Protein AF-A0A257VJD1-F1 (afdb_monomer_lite)

Sequence (86 aa):
MRRLAVLACVCARLHAADGNAEFFETKVRPVLAERCFSCHTQTKLGGLEMVSQASLAKVIVPGKPNESLLLTRVRSGEMPPARNLD

Structure (mmCIF, N/CA/C/O backbone):
data_AF-A0A257VJD1-F1
#
_entry.id   AF-A0A257VJD1-F1
#
loop_
_atom_site.group_PDB
_atom_site.id
_atom_site.type_symbol
_atom_site.label_atom_id
_atom_site.label_alt_id
_atom_site.label_comp_id
_atom_site.label_asym_id
_atom_site.label_entity_id
_atom_site.label_seq_id
_atom_site.pdbx_PDB_ins_code
_atom_site.Cartn_x
_atom_site.Cartn_y
_atom_site.Cartn_z
_atom_site.occupancy
_atom_site.B_iso_or_equiv
_atom_site.auth_seq_id
_atom_site.auth_comp_id
_atom_site.auth_asym_id
_atom_site.auth_atom_id
_atom_site.pdbx_PDB_model_num
ATOM 1 N N . MET A 1 1 ? 47.401 9.003 -34.657 1.00 43.69 1 MET A N 1
ATOM 2 C CA . MET A 1 1 ? 46.070 9.653 -34.682 1.00 43.69 1 MET A CA 1
ATOM 3 C C . MET A 1 1 ? 45.040 8.665 -34.123 1.00 43.69 1 MET A C 1
ATOM 5 O O . MET A 1 1 ? 44.372 7.991 -34.878 1.00 43.69 1 MET A O 1
ATOM 9 N N . ARG A 1 2 ? 45.093 8.232 -32.858 1.00 50.75 2 ARG A N 1
ATOM 10 C CA . ARG A 1 2 ? 44.594 8.872 -31.624 1.00 50.75 2 ARG A CA 1
ATOM 11 C C . ARG A 1 2 ? 43.268 9.643 -31.775 1.00 50.75 2 ARG A C 1
ATOM 13 O O . ARG A 1 2 ? 43.283 10.772 -32.238 1.00 50.75 2 ARG A O 1
ATOM 20 N N . ARG A 1 3 ? 42.228 9.029 -31.184 1.00 54.44 3 ARG A N 1
ATOM 21 C CA . ARG A 1 3 ? 41.003 9.604 -30.592 1.00 54.44 3 ARG A CA 1
ATOM 22 C C . ARG A 1 3 ? 39.907 10.025 -31.569 1.00 54.44 3 ARG A C 1
ATOM 24 O O . ARG A 1 3 ? 39.961 11.143 -32.038 1.00 54.44 3 ARG A O 1
ATOM 31 N N . LEU A 1 4 ? 38.892 9.172 -31.759 1.00 51.94 4 LEU A N 1
ATOM 32 C CA . LEU A 1 4 ? 37.494 9.549 -32.059 1.00 51.94 4 LEU A CA 1
ATOM 33 C C . LEU A 1 4 ? 36.621 8.279 -32.135 1.00 51.94 4 LEU A C 1
ATOM 35 O O . LEU A 1 4 ? 36.277 7.825 -33.214 1.00 51.94 4 LEU A O 1
ATOM 39 N N . ALA A 1 5 ? 36.310 7.649 -30.998 1.00 55.16 5 ALA A N 1
ATOM 40 C CA . ALA A 1 5 ? 35.285 6.589 -30.955 1.00 55.16 5 ALA A CA 1
ATOM 41 C C . ALA A 1 5 ? 34.729 6.337 -29.541 1.00 55.16 5 ALA A C 1
ATOM 43 O O . ALA A 1 5 ? 34.370 5.216 -29.201 1.00 55.16 5 ALA A O 1
ATOM 44 N N . VAL A 1 6 ? 34.676 7.358 -28.679 1.00 56.06 6 VAL A N 1
ATOM 45 C CA . VAL A 1 6 ? 34.074 7.223 -27.339 1.00 56.06 6 VAL A CA 1
ATOM 46 C C . VAL A 1 6 ? 33.032 8.319 -27.154 1.00 56.06 6 VAL A C 1
ATOM 48 O O . VAL A 1 6 ? 33.203 9.215 -26.339 1.00 56.06 6 VAL A O 1
ATOM 51 N N . LEU A 1 7 ? 31.979 8.313 -27.975 1.00 58.38 7 LEU A N 1
ATOM 52 C CA . LEU A 1 7 ? 30.858 9.244 -27.796 1.00 58.38 7 LEU A CA 1
ATOM 53 C C . LEU A 1 7 ? 29.510 8.681 -28.277 1.00 58.38 7 LEU A C 1
ATOM 55 O O . LEU A 1 7 ? 28.673 9.417 -28.778 1.00 58.38 7 LEU A O 1
ATOM 59 N N . ALA A 1 8 ? 29.284 7.370 -28.135 1.00 55.84 8 ALA A N 1
ATOM 60 C CA . ALA A 1 8 ? 28.037 6.736 -28.587 1.00 55.84 8 ALA A CA 1
ATOM 61 C C . ALA A 1 8 ? 27.381 5.786 -27.564 1.00 55.84 8 ALA A C 1
ATOM 63 O O . ALA A 1 8 ? 26.543 4.979 -27.944 1.00 55.84 8 ALA A O 1
ATOM 64 N N . CYS A 1 9 ? 27.724 5.859 -26.270 1.00 56.16 9 CYS A N 1
ATOM 65 C CA . CYS A 1 9 ? 27.174 4.933 -25.261 1.00 56.16 9 CYS A CA 1
ATOM 66 C C . CYS A 1 9 ? 26.456 5.610 -24.073 1.00 56.16 9 CYS A C 1
ATOM 68 O O . CYS A 1 9 ? 26.215 4.968 -23.057 1.00 56.16 9 CYS A O 1
ATOM 70 N N . VAL A 1 10 ? 26.100 6.901 -24.160 1.00 57.50 10 VAL A N 1
ATOM 71 C CA . VAL A 1 10 ? 25.479 7.614 -23.014 1.00 57.50 10 VAL A CA 1
ATOM 72 C C . VAL A 1 10 ? 23.968 7.858 -23.170 1.00 57.50 10 VAL A C 1
ATOM 74 O O . VAL A 1 10 ? 23.290 8.064 -22.171 1.00 57.50 10 VAL A O 1
ATOM 77 N N . CYS A 1 11 ? 23.376 7.752 -24.365 1.00 56.97 11 CYS A N 1
ATOM 78 C CA . CYS A 1 11 ? 21.956 8.114 -24.560 1.00 56.97 11 CYS A CA 1
ATOM 79 C C . CYS A 1 11 ? 20.938 6.957 -24.514 1.00 56.97 11 CYS A C 1
ATOM 81 O O . CYS A 1 11 ? 19.738 7.212 -24.516 1.00 56.97 11 CYS A O 1
ATOM 83 N N . ALA A 1 12 ? 21.356 5.692 -24.432 1.00 54.06 12 ALA A N 1
ATOM 84 C CA . ALA A 1 12 ? 20.414 4.566 -24.528 1.00 54.06 12 ALA A CA 1
ATOM 85 C C . ALA A 1 12 ? 19.711 4.188 -23.205 1.00 54.06 12 ALA A C 1
ATOM 87 O O . ALA A 1 12 ? 18.942 3.233 -23.178 1.00 54.06 12 ALA A O 1
ATOM 88 N N . ARG A 1 13 ? 19.958 4.903 -22.097 1.00 56.06 13 ARG A N 1
ATOM 89 C CA . ARG A 1 13 ? 19.378 4.560 -20.782 1.00 56.06 13 ARG A CA 1
ATOM 90 C C . ARG A 1 13 ? 18.187 5.412 -20.338 1.00 56.06 13 ARG A C 1
ATOM 92 O O . ARG A 1 13 ? 17.657 5.140 -19.268 1.00 56.06 13 ARG A O 1
ATOM 99 N N . LEU A 1 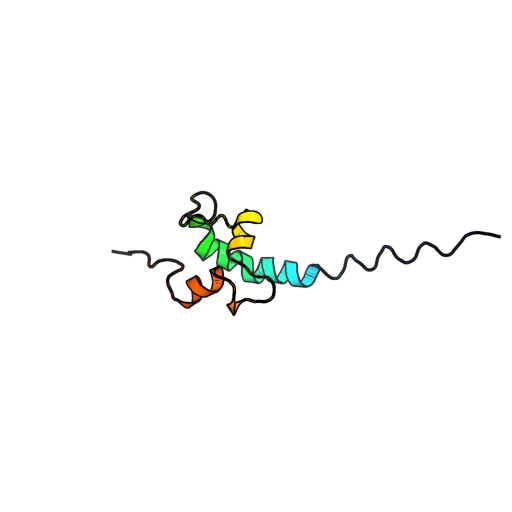14 ? 17.741 6.394 -21.125 1.00 53.50 14 LEU A N 1
ATOM 100 C CA . LEU A 1 14 ? 16.623 7.257 -20.712 1.00 53.50 14 LEU A CA 1
ATOM 101 C C . LEU A 1 14 ? 15.218 6.720 -21.046 1.00 53.50 14 LEU A C 1
ATOM 103 O O . LEU A 1 14 ? 14.271 7.174 -20.432 1.00 53.50 14 LEU A O 1
ATOM 107 N N . HIS A 1 15 ? 15.059 5.748 -21.950 1.00 52.06 15 HIS A N 1
ATOM 108 C CA . HIS A 1 15 ? 13.734 5.411 -22.514 1.00 52.06 15 HIS A CA 1
ATOM 109 C C . HIS A 1 15 ? 12.999 4.222 -21.863 1.00 52.06 15 HIS A C 1
ATOM 111 O O . HIS A 1 15 ? 11.929 3.836 -22.323 1.00 52.06 15 HIS A O 1
ATOM 117 N N . ALA A 1 16 ? 13.554 3.584 -20.827 1.00 50.72 16 ALA A N 1
ATOM 118 C CA . ALA A 1 16 ? 12.972 2.355 -20.266 1.00 50.72 16 ALA A CA 1
ATOM 119 C C . ALA A 1 16 ? 12.086 2.574 -19.022 1.00 50.72 16 ALA A C 1
ATOM 121 O O . ALA A 1 16 ? 11.462 1.626 -18.550 1.00 50.72 16 ALA A O 1
ATOM 122 N N . ALA A 1 17 ? 12.034 3.792 -18.471 1.00 54.38 17 ALA A N 1
ATOM 123 C CA . ALA A 1 17 ? 11.280 4.083 -17.246 1.00 54.38 17 ALA A CA 1
ATOM 124 C C . ALA A 1 17 ? 9.857 4.617 -17.505 1.00 54.38 17 ALA A C 1
ATOM 126 O O . ALA A 1 17 ? 9.005 4.523 -16.620 1.00 54.38 17 ALA A O 1
ATOM 127 N N . ASP A 1 18 ? 9.588 5.133 -18.707 1.00 60.03 18 ASP A N 1
ATOM 128 C CA . ASP A 1 18 ? 8.416 5.980 -18.959 1.00 60.03 18 ASP A CA 1
ATOM 129 C C . ASP A 1 18 ? 7.089 5.211 -18.895 1.00 60.03 18 ASP A C 1
ATOM 131 O O . ASP A 1 18 ? 6.160 5.643 -18.215 1.00 60.03 18 ASP A O 1
ATOM 135 N N . GLY A 1 19 ? 7.011 4.016 -19.493 1.00 70.19 19 GLY A N 1
ATOM 136 C CA . GLY A 1 19 ? 5.763 3.238 -19.518 1.00 70.19 19 GLY A CA 1
ATOM 137 C C . GLY A 1 19 ? 5.303 2.747 -18.138 1.00 70.19 19 GLY A C 1
ATOM 138 O O . GLY A 1 19 ? 4.109 2.726 -17.841 1.00 70.19 19 GLY A O 1
ATOM 139 N N . ASN A 1 20 ? 6.243 2.395 -17.255 1.00 82.06 20 ASN A N 1
ATOM 140 C CA . ASN A 1 20 ? 5.914 1.935 -15.902 1.00 82.06 20 ASN A CA 1
ATOM 141 C C . ASN A 1 20 ? 5.529 3.099 -14.983 1.00 82.06 20 ASN A C 1
ATOM 143 O O . ASN A 1 20 ? 4.651 2.940 -14.133 1.00 82.06 20 ASN A O 1
ATOM 147 N N . ALA A 1 21 ? 6.169 4.259 -15.154 1.00 89.38 21 ALA A N 1
ATOM 148 C CA . ALA A 1 21 ? 5.825 5.466 -14.417 1.00 89.38 21 ALA A CA 1
ATOM 149 C C . ALA A 1 21 ? 4.438 5.979 -14.826 1.00 89.38 21 ALA A C 1
ATOM 151 O O . ALA A 1 21 ? 3.597 6.194 -13.958 1.00 89.38 21 ALA A O 1
ATOM 152 N N . GLU A 1 22 ? 4.149 6.081 -16.125 1.00 93.06 22 GLU A N 1
ATOM 153 C CA . GLU A 1 22 ? 2.834 6.505 -16.617 1.00 93.06 22 GLU A CA 1
ATOM 154 C C . GLU A 1 22 ? 1.718 5.566 -16.141 1.00 93.06 22 GLU A C 1
ATOM 156 O O . GLU A 1 22 ? 0.684 6.020 -15.643 1.00 93.06 22 GLU A O 1
ATOM 161 N N . PHE A 1 23 ? 1.931 4.248 -16.222 1.00 94.19 23 PHE A N 1
ATOM 162 C CA . PHE A 1 23 ? 0.973 3.278 -15.698 1.00 94.19 23 PHE A CA 1
ATOM 163 C C . PHE A 1 23 ? 0.755 3.456 -14.191 1.00 94.19 23 PHE A C 1
ATOM 165 O O . PHE A 1 23 ? -0.384 3.446 -13.719 1.00 94.19 23 PHE A O 1
ATOM 172 N N . PHE A 1 24 ? 1.827 3.653 -13.420 1.00 94.00 24 PHE A N 1
ATOM 173 C CA . PHE A 1 24 ? 1.707 3.890 -11.987 1.00 94.00 24 PHE A CA 1
ATOM 174 C C . PHE A 1 24 ? 0.900 5.159 -11.691 1.00 94.00 24 PHE A C 1
ATOM 176 O O . PHE A 1 24 ? -0.049 5.106 -10.910 1.00 94.00 24 PHE A O 1
ATOM 183 N N . GLU A 1 25 ? 1.228 6.276 -12.335 1.00 95.81 25 GLU A N 1
ATOM 184 C CA . GLU A 1 25 ? 0.563 7.565 -12.120 1.00 95.81 25 GLU A CA 1
ATOM 185 C C . GLU A 1 25 ? -0.913 7.539 -12.528 1.00 95.81 25 GLU A C 1
ATOM 187 O O . GLU A 1 25 ? -1.760 8.083 -11.823 1.00 95.81 25 GLU A O 1
ATOM 192 N N . THR A 1 26 ? -1.243 6.875 -13.637 1.00 96.44 26 THR A N 1
ATOM 193 C CA . THR A 1 26 ? -2.601 6.900 -14.203 1.00 96.44 26 THR A CA 1
ATOM 194 C C . THR A 1 26 ? -3.503 5.774 -13.703 1.00 96.44 26 THR A C 1
ATOM 196 O O . THR A 1 26 ? -4.726 5.925 -13.735 1.00 96.44 26 THR A O 1
ATOM 199 N N . LYS A 1 27 ? -2.944 4.641 -13.254 1.00 96.62 27 LYS A N 1
ATOM 200 C CA . LYS A 1 27 ? -3.719 3.450 -12.849 1.00 96.62 27 LYS A CA 1
ATOM 201 C C . LYS A 1 27 ? -3.549 3.068 -11.385 1.00 96.62 27 LYS A C 1
ATOM 203 O O . LYS A 1 27 ? -4.511 2.612 -10.777 1.00 96.62 27 LYS A O 1
ATOM 208 N N . VAL A 1 28 ? -2.359 3.237 -10.808 1.00 95.38 28 VAL A N 1
ATOM 209 C CA . VAL A 1 28 ? -2.060 2.749 -9.449 1.00 95.38 28 VAL A CA 1
ATOM 210 C C . VAL A 1 28 ? -2.255 3.843 -8.402 1.00 95.38 28 VAL A C 1
ATOM 212 O O . VAL A 1 28 ? -2.996 3.649 -7.437 1.00 95.38 28 VAL A O 1
ATOM 215 N N . ARG A 1 29 ? -1.628 5.010 -8.587 1.00 95.81 29 ARG A N 1
ATOM 216 C CA . ARG A 1 29 ? -1.677 6.124 -7.632 1.00 95.81 29 ARG A CA 1
ATOM 217 C C . ARG A 1 29 ? -3.106 6.582 -7.304 1.00 95.81 29 ARG A C 1
ATOM 219 O O . ARG A 1 29 ? -3.349 6.789 -6.116 1.00 95.81 29 ARG A O 1
ATOM 226 N N . PRO A 1 30 ? -4.059 6.692 -8.254 1.00 97.56 30 PRO A N 1
ATOM 227 C CA . PRO A 1 30 ? -5.421 7.122 -7.934 1.00 97.56 30 PRO A CA 1
ATOM 228 C C . PRO A 1 30 ? -6.125 6.180 -6.948 1.00 97.56 30 PRO A C 1
ATOM 230 O O . PRO A 1 30 ? -6.741 6.641 -5.991 1.00 97.56 30 PRO A O 1
ATOM 233 N N . VAL A 1 31 ? -5.950 4.863 -7.109 1.00 96.75 31 VAL A N 1
ATOM 234 C CA . VAL A 1 31 ? -6.527 3.857 -6.201 1.00 96.75 31 VAL A CA 1
ATOM 235 C C . VAL A 1 31 ? -5.936 3.986 -4.797 1.00 96.75 31 VAL A C 1
ATOM 237 O O . VAL A 1 31 ? -6.669 3.976 -3.808 1.00 96.75 31 VAL A O 1
ATOM 240 N N . LEU A 1 32 ? -4.612 4.144 -4.698 1.00 96.00 32 LEU A N 1
ATOM 241 C CA . LEU A 1 32 ? -3.938 4.319 -3.409 1.00 96.00 32 LEU A CA 1
ATOM 242 C C . LEU A 1 32 ? -4.354 5.627 -2.721 1.00 96.00 32 LEU A C 1
ATOM 244 O O . LEU A 1 32 ? -4.565 5.638 -1.507 1.00 96.00 32 LEU A O 1
ATOM 248 N N . ALA A 1 33 ? -4.524 6.705 -3.489 1.00 95.81 33 ALA A N 1
ATOM 249 C CA . ALA A 1 33 ? -4.999 7.985 -2.981 1.00 95.81 33 ALA A CA 1
ATOM 250 C C . ALA A 1 33 ? -6.414 7.892 -2.410 1.00 95.81 33 ALA A C 1
ATOM 252 O O . ALA A 1 33 ? -6.660 8.375 -1.307 1.00 95.81 33 ALA A O 1
ATOM 253 N N . GLU A 1 34 ? -7.318 7.221 -3.119 1.00 95.38 34 GLU A N 1
ATOM 254 C CA . GLU A 1 34 ? -8.715 7.095 -2.713 1.00 95.38 34 GLU A CA 1
ATOM 255 C C . GLU A 1 34 ? -8.904 6.144 -1.521 1.00 95.38 34 GLU A C 1
ATOM 257 O O . GLU A 1 34 ? -9.764 6.374 -0.669 1.00 95.38 34 GLU A O 1
ATOM 262 N N . ARG A 1 35 ? -8.128 5.054 -1.455 1.00 94.88 35 ARG A N 1
ATOM 263 C CA . ARG A 1 35 ? -8.415 3.936 -0.537 1.00 94.88 35 ARG A CA 1
ATOM 264 C C . ARG A 1 35 ? -7.393 3.725 0.571 1.00 94.88 35 ARG A C 1
ATOM 266 O O . ARG A 1 35 ? -7.713 3.036 1.535 1.00 94.88 35 ARG A O 1
ATOM 273 N N . CYS A 1 36 ? -6.188 4.283 0.463 1.00 95.25 36 CYS A N 1
ATOM 274 C CA . CYS A 1 36 ? -5.096 3.955 1.382 1.00 95.25 36 CYS A CA 1
ATOM 275 C C . CYS A 1 36 ? -4.458 5.178 2.052 1.00 95.25 36 CYS A C 1
ATOM 277 O O . CYS A 1 36 ? -4.107 5.121 3.235 1.00 95.25 36 CYS A O 1
ATOM 279 N N . PHE A 1 37 ? -4.288 6.285 1.323 1.00 95.25 37 PHE A N 1
ATOM 280 C CA . PHE A 1 37 ? -3.480 7.406 1.804 1.00 95.25 37 PHE A CA 1
ATOM 281 C C . PHE A 1 37 ? -4.062 8.110 3.030 1.00 95.25 37 PHE A C 1
ATOM 283 O O . PHE A 1 37 ? -3.283 8.563 3.867 1.00 95.25 37 PHE A O 1
ATOM 290 N N . SER A 1 38 ? -5.387 8.139 3.199 1.00 93.62 38 SER A N 1
ATOM 291 C CA . SER A 1 38 ? -6.032 8.757 4.367 1.00 93.62 38 SER A CA 1
ATOM 292 C C . SER A 1 38 ? -5.546 8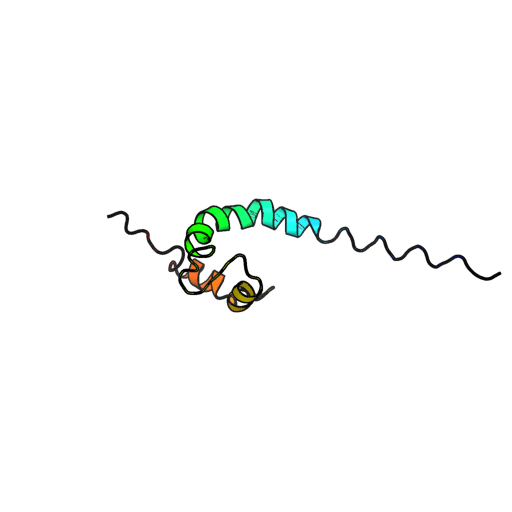.190 5.706 1.00 93.62 38 SER A C 1
ATOM 294 O O . SER A 1 38 ? -5.492 8.921 6.688 1.00 93.62 38 SER A O 1
ATOM 296 N N . CYS A 1 39 ? -5.171 6.905 5.752 1.00 94.81 39 CYS A N 1
ATOM 297 C CA . CYS A 1 39 ? -4.753 6.225 6.983 1.00 94.81 39 CYS A CA 1
ATOM 298 C C . CYS A 1 39 ? -3.259 5.870 6.999 1.00 94.81 39 CYS A C 1
ATOM 300 O O . CYS A 1 39 ? -2.646 5.864 8.065 1.00 94.81 39 CYS A O 1
ATOM 302 N N . HIS A 1 40 ? -2.653 5.599 5.840 1.00 95.62 40 HIS A N 1
ATOM 303 C CA . HIS A 1 40 ? -1.268 5.122 5.737 1.00 95.62 40 HIS A CA 1
ATOM 304 C C . HIS A 1 40 ? -0.276 6.189 5.255 1.00 95.62 40 HIS A C 1
ATOM 306 O O . HIS A 1 40 ? 0.796 5.849 4.766 1.00 95.62 40 HIS A O 1
ATOM 312 N N . THR A 1 41 ? -0.604 7.479 5.361 1.00 93.12 41 THR A N 1
ATOM 313 C CA . THR A 1 41 ? 0.371 8.567 5.163 1.00 93.12 41 THR A CA 1
ATOM 314 C C . THR A 1 41 ? 0.716 9.217 6.497 1.00 93.12 41 THR A C 1
ATOM 316 O O . THR A 1 41 ? 1.580 8.717 7.205 1.00 93.12 41 THR A O 1
ATOM 319 N N . GLN A 1 42 ? 0.020 10.283 6.883 1.00 89.50 42 GLN A N 1
ATOM 320 C CA . GLN A 1 42 ? 0.320 11.042 8.098 1.00 89.50 42 GLN A CA 1
ATOM 321 C C . GLN A 1 42 ? -0.014 10.252 9.372 1.00 89.50 42 GLN A C 1
ATOM 323 O O . GLN A 1 42 ? 0.794 10.212 10.294 1.00 89.50 42 GLN A O 1
ATOM 328 N N . THR A 1 43 ? -1.164 9.571 9.409 1.00 90.00 43 THR A N 1
ATOM 329 C CA . THR A 1 43 ? -1.622 8.804 10.584 1.00 90.00 43 THR A CA 1
ATOM 330 C C . THR A 1 43 ? -0.841 7.506 10.801 1.00 90.00 43 THR A C 1
ATOM 332 O O . THR A 1 43 ? -0.749 7.032 11.929 1.00 90.00 43 THR A O 1
ATOM 335 N N . LYS A 1 44 ? -0.271 6.928 9.733 1.00 92.31 44 LYS A N 1
ATOM 336 C CA . LYS A 1 44 ? 0.502 5.671 9.752 1.00 92.31 44 LYS A CA 1
ATOM 337 C C . LYS A 1 44 ? -0.206 4.524 10.487 1.00 92.31 44 LYS A C 1
ATOM 339 O O . LYS A 1 44 ? 0.424 3.756 11.218 1.00 92.31 44 LYS A O 1
ATOM 344 N N . LEU A 1 45 ? -1.525 4.403 10.310 1.00 92.44 45 LEU A N 1
ATOM 345 C CA . LEU A 1 45 ? -2.326 3.367 10.964 1.00 92.44 45 LEU A CA 1
ATOM 346 C C . LEU A 1 45 ? -1.754 1.977 10.636 1.00 92.44 45 LEU A C 1
ATOM 348 O O . LEU A 1 45 ? -1.336 1.720 9.506 1.00 92.44 45 LEU A O 1
ATOM 352 N N . GLY A 1 46 ? -1.680 1.085 11.625 1.00 90.44 46 GLY A N 1
ATOM 353 C CA . GLY A 1 46 ? -1.069 -0.238 11.442 1.00 90.44 46 GLY A CA 1
ATOM 354 C C . GLY A 1 46 ? 0.445 -0.211 11.174 1.00 90.44 46 GLY A C 1
ATOM 355 O O . GLY A 1 46 ? 0.996 -1.214 10.730 1.00 90.44 46 GLY A O 1
ATOM 356 N N . GLY A 1 47 ? 1.123 0.919 11.416 1.00 92.75 47 GLY A N 1
ATOM 357 C CA . GLY A 1 47 ? 2.578 1.059 11.289 1.00 92.75 47 GLY A CA 1
ATOM 358 C C . GLY A 1 47 ? 3.098 1.193 9.853 1.00 92.75 47 GLY A C 1
ATOM 359 O O . GLY A 1 47 ? 4.313 1.160 9.642 1.00 92.75 47 GLY A O 1
ATOM 360 N N . LEU A 1 48 ? 2.207 1.343 8.866 1.00 95.75 48 LEU A N 1
ATOM 361 C CA . LEU A 1 48 ? 2.562 1.518 7.456 1.00 95.75 48 LEU A CA 1
ATOM 362 C C . LEU A 1 48 ? 2.539 2.999 7.058 1.00 95.75 48 LEU A C 1
ATOM 364 O O . LEU A 1 48 ? 1.546 3.691 7.273 1.00 95.75 48 LEU A O 1
ATOM 368 N N . GLU A 1 49 ? 3.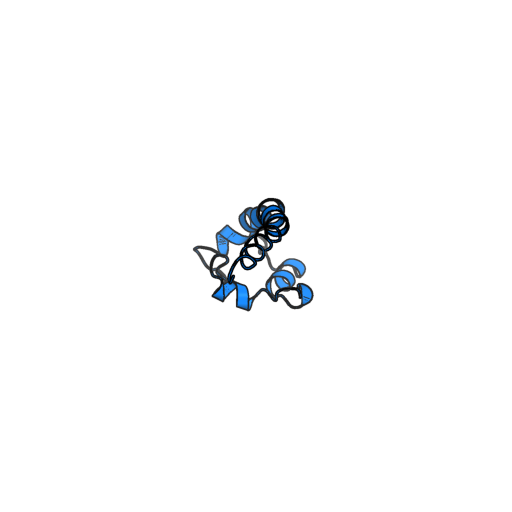611 3.444 6.404 1.00 95.75 49 GLU A N 1
ATOM 369 C CA . GLU A 1 49 ? 3.760 4.772 5.810 1.00 95.75 49 GLU A CA 1
ATOM 370 C C . GLU A 1 49 ? 4.039 4.644 4.306 1.00 95.75 49 GLU A C 1
ATOM 372 O O . GLU A 1 49 ? 5.159 4.363 3.883 1.00 95.75 49 GLU A O 1
ATOM 377 N N . MET A 1 50 ? 3.026 4.874 3.475 1.00 93.62 50 MET A N 1
ATOM 378 C CA . MET A 1 50 ? 3.084 4.673 2.023 1.00 93.62 50 MET A CA 1
ATOM 379 C C . MET A 1 50 ? 4.025 5.627 1.279 1.00 93.62 50 MET A C 1
ATOM 381 O O . MET A 1 50 ? 4.352 5.366 0.127 1.00 93.62 50 MET A O 1
ATOM 385 N N . VAL A 1 51 ? 4.483 6.706 1.917 1.00 91.38 51 VAL A N 1
ATOM 386 C CA . VAL A 1 51 ? 5.473 7.636 1.343 1.00 91.38 51 VAL A CA 1
ATOM 387 C C . VAL A 1 51 ? 6.912 7.308 1.756 1.00 91.38 51 VAL A C 1
ATOM 389 O O . VAL A 1 51 ? 7.849 7.960 1.304 1.00 91.38 51 VAL A O 1
ATOM 392 N N . SER A 1 52 ? 7.111 6.285 2.592 1.00 94.19 52 SER A N 1
ATOM 393 C CA . SER A 1 52 ? 8.430 5.846 3.044 1.00 94.19 52 SER A CA 1
ATOM 394 C C . SER A 1 52 ? 8.855 4.579 2.314 1.00 94.19 52 SER A C 1
ATOM 396 O O . SER A 1 52 ? 8.254 3.516 2.481 1.00 94.19 52 SER A O 1
ATOM 398 N N . GLN A 1 53 ? 9.955 4.656 1.564 1.00 93.56 53 GLN A N 1
ATOM 399 C CA . GLN A 1 53 ? 10.536 3.490 0.893 1.00 93.56 53 GLN A CA 1
ATOM 400 C C . GLN A 1 53 ? 10.867 2.364 1.887 1.00 93.56 53 GLN A C 1
ATOM 402 O O . GLN A 1 53 ? 10.600 1.196 1.612 1.00 93.56 53 GLN A O 1
ATOM 407 N N . ALA A 1 54 ? 11.392 2.711 3.067 1.00 95.31 54 ALA A N 1
ATOM 408 C CA . ALA A 1 54 ? 11.719 1.744 4.114 1.00 95.31 54 ALA A CA 1
ATOM 409 C C . ALA A 1 54 ? 10.472 1.065 4.702 1.00 95.31 54 ALA A C 1
ATOM 411 O O . ALA A 1 54 ? 10.541 -0.086 5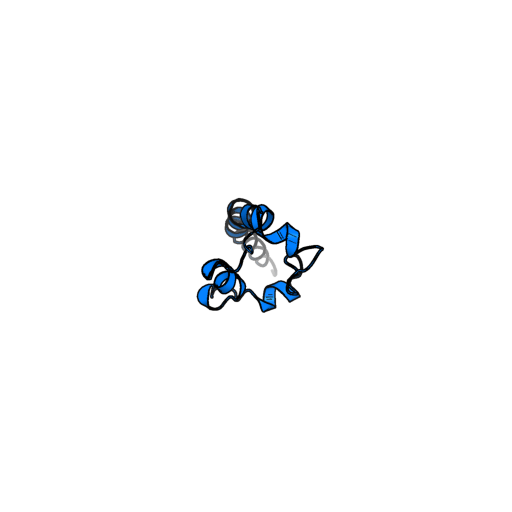.128 1.00 95.31 54 ALA A O 1
ATOM 412 N N . SER A 1 55 ? 9.333 1.761 4.737 1.00 95.69 55 SER A N 1
ATOM 413 C CA . SER A 1 55 ? 8.062 1.175 5.168 1.00 95.69 55 SER A CA 1
ATOM 414 C C . SER A 1 55 ? 7.469 0.276 4.076 1.00 95.69 55 SER A C 1
ATOM 416 O O . SER A 1 55 ? 7.108 -0.866 4.352 1.00 95.69 55 SER A O 1
ATOM 418 N N . LEU A 1 56 ? 7.470 0.730 2.816 1.00 95.62 56 LEU A N 1
ATOM 419 C CA . LEU A 1 56 ? 6.989 -0.045 1.666 1.00 95.62 56 LEU A CA 1
ATOM 420 C C . LEU A 1 56 ? 7.765 -1.354 1.462 1.00 95.62 56 LEU A C 1
ATOM 422 O O . LEU A 1 56 ? 7.156 -2.384 1.179 1.00 95.62 56 LEU A O 1
ATOM 426 N N . ALA A 1 57 ? 9.084 -1.345 1.674 1.00 96.25 57 ALA A N 1
ATOM 427 C CA . ALA A 1 57 ? 9.930 -2.535 1.557 1.00 9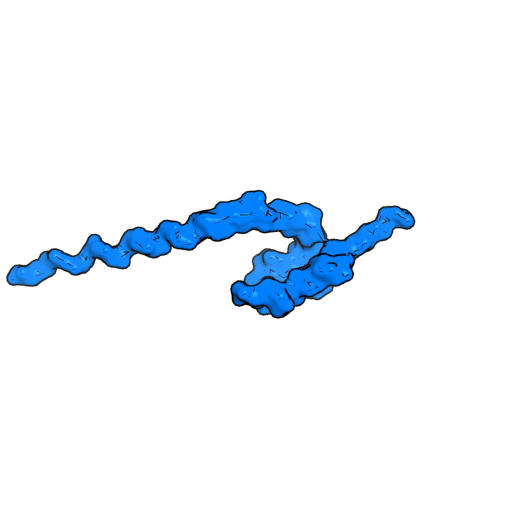6.25 57 ALA A CA 1
ATOM 428 C C . ALA A 1 57 ? 9.556 -3.662 2.540 1.00 96.25 57 ALA A C 1
ATOM 430 O O . ALA A 1 57 ? 9.925 -4.811 2.322 1.00 96.25 57 ALA A O 1
ATOM 431 N N . LYS A 1 58 ? 8.811 -3.356 3.613 1.00 95.88 58 LYS A N 1
ATOM 432 C CA . LYS A 1 58 ? 8.320 -4.358 4.573 1.00 95.88 58 LYS A CA 1
ATOM 433 C C . LYS A 1 58 ? 7.037 -5.051 4.114 1.00 95.88 58 LYS A C 1
ATOM 435 O O . LYS A 1 58 ? 6.682 -6.081 4.677 1.00 95.88 58 LYS A O 1
ATOM 440 N N . VAL A 1 59 ? 6.314 -4.479 3.147 1.00 96.88 59 VAL A N 1
ATOM 441 C CA . VAL A 1 59 ? 4.970 -4.947 2.755 1.00 96.88 59 VAL A CA 1
ATOM 442 C C . VAL A 1 59 ? 4.821 -5.252 1.262 1.00 96.88 59 VAL A C 1
ATOM 444 O O . VAL A 1 59 ? 3.842 -5.891 0.874 1.00 96.88 59 VAL A O 1
ATOM 447 N N . ILE A 1 60 ? 5.780 -4.832 0.432 1.00 97.25 60 ILE A N 1
ATOM 448 C CA . ILE A 1 60 ? 5.844 -5.100 -1.009 1.00 97.25 60 ILE A CA 1
ATOM 449 C C . ILE A 1 60 ? 7.104 -5.909 -1.314 1.00 97.25 60 ILE A C 1
ATOM 451 O O . ILE A 1 60 ? 8.211 -5.495 -0.978 1.00 97.25 60 ILE A O 1
ATOM 455 N N . VAL A 1 61 ? 6.933 -7.016 -2.035 1.00 97.44 61 VAL A N 1
ATOM 456 C CA . VAL A 1 61 ? 8.020 -7.805 -2.619 1.00 97.44 61 VAL A CA 1
ATOM 457 C C . VAL A 1 61 ? 8.009 -7.578 -4.137 1.00 97.44 61 VAL A C 1
ATOM 459 O O . VAL A 1 61 ? 7.105 -8.073 -4.821 1.00 97.44 61 VAL A O 1
ATOM 462 N N . PRO A 1 62 ? 8.970 -6.816 -4.696 1.00 94.44 62 PRO A N 1
ATOM 463 C CA . PRO A 1 62 ? 9.000 -6.509 -6.124 1.00 94.44 62 PRO A CA 1
ATOM 464 C C . PRO A 1 62 ? 8.970 -7.772 -6.993 1.00 94.44 62 PRO A C 1
ATOM 466 O O . PRO A 1 62 ? 9.690 -8.735 -6.738 1.00 94.44 62 PRO A O 1
ATOM 469 N N . GLY A 1 63 ? 8.107 -7.781 -8.011 1.00 95.06 63 GLY A N 1
ATOM 470 C CA . GLY A 1 63 ? 7.932 -8.921 -8.921 1.00 95.06 63 GLY A CA 1
ATOM 471 C C . GLY A 1 63 ? 7.194 -10.131 -8.331 1.00 95.06 63 GLY A C 1
ATOM 472 O O . GLY A 1 63 ? 6.871 -11.053 -9.073 1.00 95.06 63 GLY A O 1
ATOM 473 N N . LYS A 1 64 ? 6.877 -10.132 -7.029 1.00 97.69 64 LYS A N 1
ATOM 474 C CA . LYS A 1 64 ? 6.229 -11.250 -6.324 1.00 97.69 64 LYS A CA 1
ATOM 475 C C . LYS A 1 64 ? 4.960 -10.771 -5.604 1.00 97.69 64 LYS A C 1
ATOM 477 O O . LYS A 1 64 ? 4.909 -10.728 -4.372 1.00 97.69 64 LYS A O 1
ATOM 482 N N . PRO A 1 65 ? 3.898 -10.405 -6.348 1.00 95.88 65 PRO A N 1
ATOM 483 C CA . PRO A 1 65 ? 2.687 -9.830 -5.760 1.00 95.88 65 PRO A CA 1
ATOM 484 C C . PRO A 1 65 ? 2.016 -10.760 -4.740 1.00 95.88 65 PRO A C 1
ATOM 486 O O . PRO A 1 65 ? 1.504 -10.287 -3.732 1.00 95.88 65 PRO A O 1
ATOM 489 N N . ASN A 1 66 ? 2.064 -12.079 -4.955 1.00 96.31 66 ASN A N 1
ATOM 490 C CA . ASN A 1 66 ? 1.480 -13.064 -4.038 1.00 96.31 66 ASN A CA 1
ATOM 491 C C . ASN A 1 66 ? 2.260 -13.214 -2.717 1.00 96.31 66 ASN A C 1
ATOM 493 O O . ASN A 1 66 ? 1.698 -13.707 -1.748 1.00 96.31 66 ASN A O 1
ATOM 497 N N . GLU A 1 67 ? 3.524 -12.781 -2.668 1.00 98.00 67 GLU A N 1
ATOM 498 C CA . GLU A 1 67 ? 4.343 -12.754 -1.445 1.00 98.00 67 GLU A CA 1
ATOM 499 C C . GLU A 1 67 ? 4.257 -11.391 -0.728 1.00 98.00 67 GLU A C 1
ATOM 501 O O . GLU A 1 67 ? 4.825 -11.206 0.346 1.00 98.00 67 GLU A O 1
ATOM 506 N N . SER A 1 68 ? 3.554 -10.412 -1.310 1.00 98.19 68 SER A N 1
ATOM 507 C CA . SER A 1 68 ? 3.444 -9.059 -0.760 1.00 98.19 68 SER A CA 1
ATOM 508 C C . SER A 1 68 ? 2.297 -8.959 0.243 1.00 98.19 68 SER A C 1
ATOM 510 O O . SER A 1 68 ? 1.128 -9.093 -0.127 1.00 98.19 68 SER A O 1
ATOM 512 N N . LEU A 1 69 ? 2.615 -8.623 1.498 1.00 97.38 69 LEU A N 1
ATOM 513 C CA . LEU A 1 69 ? 1.624 -8.428 2.563 1.00 97.38 69 LEU A CA 1
ATOM 514 C C . LEU A 1 69 ? 0.543 -7.408 2.178 1.00 97.38 69 LEU A C 1
ATOM 516 O O . LEU A 1 69 ? -0.624 -7.610 2.513 1.00 97.38 69 LEU A O 1
ATOM 520 N N . LEU A 1 70 ? 0.911 -6.348 1.446 1.00 96.56 70 LEU A N 1
ATOM 521 C CA . LEU A 1 70 ? -0.039 -5.348 0.954 1.00 96.56 70 LEU A CA 1
ATOM 522 C C . LEU A 1 70 ? -1.194 -6.009 0.192 1.00 96.56 70 LEU A C 1
ATOM 524 O O . LEU A 1 70 ? -2.359 -5.721 0.461 1.00 96.56 70 LEU A O 1
ATOM 528 N N . LEU A 1 71 ? -0.883 -6.932 -0.721 1.00 97.19 71 LEU A N 1
ATOM 529 C CA . LEU A 1 71 ? -1.898 -7.587 -1.537 1.00 97.19 71 LEU A CA 1
ATOM 530 C C . LEU A 1 71 ? -2.662 -8.657 -0.754 1.00 97.19 71 LEU A C 1
ATOM 532 O O . LEU A 1 71 ? -3.861 -8.815 -0.976 1.00 97.19 71 LEU A O 1
ATOM 536 N N . THR A 1 72 ? -2.010 -9.345 0.188 1.00 97.69 72 THR A N 1
ATOM 537 C CA . THR A 1 72 ? -2.676 -10.280 1.110 1.00 97.69 72 THR A CA 1
ATOM 538 C C . THR A 1 72 ? -3.813 -9.593 1.863 1.00 97.69 72 THR A C 1
ATOM 540 O O . THR A 1 72 ? -4.938 -10.089 1.851 1.00 97.69 72 THR A O 1
ATOM 543 N N . ARG A 1 73 ? -3.558 -8.414 2.445 1.00 96.31 73 ARG A N 1
ATOM 544 C CA . ARG A 1 73 ? -4.561 -7.662 3.218 1.00 96.31 73 ARG A CA 1
ATOM 545 C C . ARG A 1 73 ? -5.710 -7.156 2.354 1.00 96.31 73 ARG A C 1
ATOM 547 O O . ARG A 1 73 ? -6.867 -7.309 2.736 1.00 96.31 73 ARG A O 1
ATOM 554 N N . VA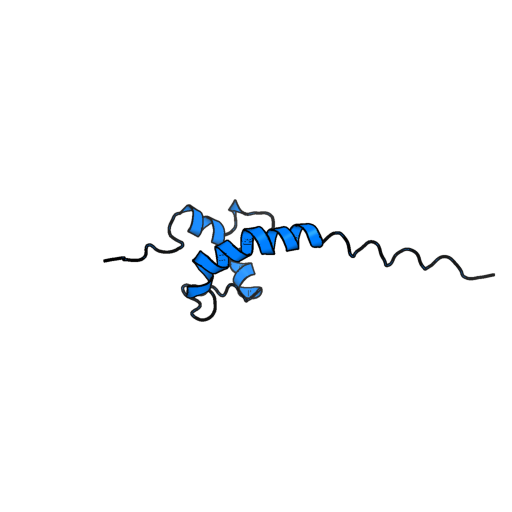L A 1 74 ? -5.409 -6.648 1.159 1.00 95.75 74 VAL A N 1
ATOM 555 C CA . VAL A 1 74 ? -6.442 -6.227 0.196 1.00 95.75 74 VAL A CA 1
ATOM 556 C C . VAL A 1 74 ? -7.318 -7.411 -0.227 1.00 95.75 74 VAL A C 1
ATOM 558 O O . VAL A 1 74 ? -8.539 -7.319 -0.188 1.00 95.75 74 VAL A O 1
ATOM 561 N N . ARG A 1 75 ? -6.719 -8.554 -0.582 1.00 95.94 75 ARG A N 1
ATOM 562 C CA . ARG A 1 75 ? -7.467 -9.745 -1.024 1.00 95.94 75 ARG A CA 1
ATOM 563 C C . ARG A 1 75 ? -8.296 -10.385 0.084 1.00 95.94 75 ARG A C 1
ATOM 565 O O . ARG A 1 75 ? -9.353 -10.931 -0.205 1.00 95.94 75 ARG A O 1
ATOM 572 N N . SER A 1 76 ? -7.824 -10.322 1.328 1.00 95.94 76 SER A N 1
ATOM 573 C CA . SER A 1 76 ? -8.567 -10.820 2.492 1.00 95.94 76 SER A CA 1
ATOM 574 C C . SER A 1 76 ? -9.784 -9.963 2.860 1.00 95.94 76 SER A C 1
ATOM 576 O O . SER A 1 76 ? -10.593 -10.385 3.676 1.00 95.94 76 SER A O 1
ATOM 578 N N . GLY A 1 77 ? -9.911 -8.759 2.289 1.00 94.19 77 GLY A N 1
ATOM 579 C CA . GLY A 1 77 ? -10.956 -7.803 2.657 1.00 94.19 77 GLY A CA 1
ATOM 580 C C . GLY A 1 77 ? -10.689 -7.047 3.963 1.00 94.19 77 GLY A C 1
ATOM 581 O O . GLY A 1 77 ? -11.496 -6.209 4.346 1.00 94.19 77 GLY A O 1
ATOM 582 N N . GLU A 1 78 ? -9.552 -7.281 4.629 1.00 92.19 78 GLU A N 1
ATOM 583 C CA . GLU A 1 78 ? -9.137 -6.503 5.805 1.00 92.19 78 GLU A CA 1
ATOM 584 C C . GLU A 1 78 ? -8.836 -5.034 5.465 1.00 92.19 78 GLU A C 1
ATOM 586 O O . GLU A 1 78 ? -8.903 -4.173 6.343 1.00 92.19 78 GLU A O 1
ATOM 591 N N . MET A 1 79 ? -8.464 -4.748 4.209 1.00 94.31 79 MET A N 1
ATOM 592 C CA . MET A 1 79 ? -8.097 -3.409 3.742 1.00 94.31 79 MET A CA 1
ATOM 593 C C . MET A 1 79 ? -8.854 -3.000 2.465 1.00 94.31 79 MET A C 1
ATOM 595 O O . MET A 1 79 ? -8.836 -3.751 1.488 1.00 94.31 79 MET A O 1
ATOM 599 N N . PRO A 1 80 ? -9.416 -1.775 2.413 1.00 93.06 80 PRO A N 1
ATOM 600 C CA . PRO A 1 80 ? -9.594 -0.879 3.558 1.00 93.06 80 PRO A CA 1
ATOM 601 C C . PRO A 1 80 ? -10.530 -1.522 4.597 1.00 93.06 80 PRO A C 1
ATOM 603 O O . PRO A 1 80 ? -11.409 -2.291 4.206 1.00 93.06 80 PRO A O 1
ATOM 606 N N . PRO A 1 81 ? -10.363 -1.231 5.901 1.00 90.19 81 PRO A N 1
ATOM 607 C CA . PRO A 1 81 ? -11.274 -1.753 6.908 1.00 90.19 81 PRO A CA 1
ATOM 608 C C . PRO A 1 81 ? -12.694 -1.293 6.581 1.00 90.19 81 PRO A C 1
ATOM 610 O O . PRO A 1 81 ? -12.890 -0.183 6.067 1.00 90.19 81 PRO A O 1
ATOM 613 N N . ALA A 1 82 ? -13.681 -2.142 6.878 1.00 81.88 82 ALA A N 1
ATOM 614 C CA . ALA A 1 82 ? -15.075 -1.744 6.783 1.00 81.88 82 ALA A CA 1
ATOM 615 C C . ALA A 1 82 ? -15.246 -0.448 7.582 1.00 81.88 82 ALA A C 1
ATOM 617 O O . ALA A 1 82 ? -14.940 -0.388 8.774 1.00 81.88 82 ALA A O 1
ATOM 618 N N . ARG A 1 83 ? -15.677 0.621 6.907 1.00 65.50 83 ARG A N 1
ATOM 619 C CA . ARG A 1 83 ? -16.176 1.778 7.635 1.00 65.50 83 ARG A CA 1
ATOM 620 C C . ARG A 1 83 ? -17.448 1.296 8.305 1.00 65.50 83 ARG A C 1
ATOM 622 O O . ARG A 1 83 ? -18.364 0.878 7.602 1.00 65.50 83 ARG A O 1
ATOM 629 N N . ASN A 1 84 ? -17.485 1.356 9.628 1.00 52.72 84 ASN A N 1
ATOM 630 C CA . ASN A 1 84 ? -18.746 1.371 10.347 1.00 52.72 84 ASN A CA 1
ATOM 631 C C . ASN A 1 84 ? -19.458 2.651 9.874 1.00 52.72 84 ASN A C 1
ATOM 633 O O . ASN A 1 84 ? -19.164 3.743 10.356 1.00 52.72 84 ASN A O 1
ATOM 637 N N . LEU A 1 85 ? -20.249 2.531 8.809 1.00 46.91 85 LEU A N 1
ATOM 638 C CA . LEU A 1 85 ? -21.301 3.474 8.474 1.00 46.91 85 LEU A CA 1
ATOM 639 C C . LEU A 1 85 ? -22.505 2.964 9.259 1.00 46.91 85 LEU A C 1
ATOM 641 O O . LEU A 1 85 ? -23.317 2.238 8.700 1.00 46.91 85 LEU A O 1
ATOM 645 N N . ASP A 1 86 ? -22.498 3.286 10.552 1.00 40.09 86 ASP A N 1
ATOM 646 C CA . ASP A 1 86 ? -23.576 3.060 11.521 1.00 40.09 86 ASP A CA 1
ATOM 647 C C . ASP A 1 86 ? -23.883 1.591 11.887 1.00 40.09 86 ASP A C 1
ATOM 649 O O . ASP A 1 86 ? -24.234 0.765 11.015 1.00 40.09 86 ASP A O 1
#

Foldseek 3Di:
DDDDDPDDPDPPPPPPCPVVVVCCVPPPVVCCVVFPCVCQDPVNPVVHHPVDPVRLVVADDPPCLVPGNVNVCVVVCPGPPDPPPD

Secondary structure (DSSP, 8-state):
-------SSSSTTSSSSHHHHHHIIIIIHHHHHHHTHHHHSSS-GGG--TT-HHHHTTT--TT-GGG-HHHHHHHTT-SSPPP---

pLDDT: mean 83.79, std 18.18, range [40.09, 98.19]

Radius of gyration: 20.0 Å; chains: 1; bounding box: 70×24×46 Å